Protein AF-A0A419G2I6-F1 (afdb_monomer)

Sequence (51 aa):
MSRVTNCNIEDCQHNQDKTCQADGIEVDARAADKAGSVENTCCRTYKRKRL

pLDDT: mean 82.66, std 7.46, range [59.66, 91.5]

Solvent-accessible surface area (backbone atoms only — not comparable to full-atom values): 3177 Å² total; per-residue (Å²): 111,56,76,42,86,73,38,83,54,83,57,30,63,41,43,54,94,41,27,30,51,41,80,61,84,42,73,43,42,79,42,97,89,39,65,89,42,80,92,31,45,41,75,57,61,73,45,71,56,82,130
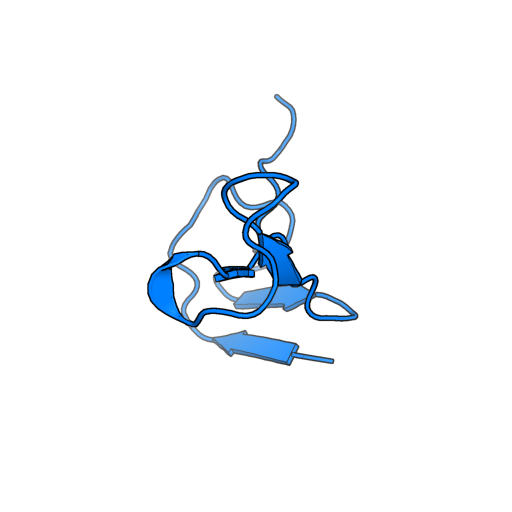
Structure (mmCIF, N/CA/C/O backbone):
data_AF-A0A419G2I6-F1
#
_entry.id   AF-A0A419G2I6-F1
#
loop_
_atom_site.group_PDB
_atom_site.id
_atom_site.type_symbol
_atom_site.label_atom_id
_atom_site.label_alt_id
_atom_site.label_comp_id
_atom_site.label_asym_id
_atom_site.label_entity_id
_atom_site.label_seq_id
_atom_site.pdbx_PDB_ins_code
_atom_site.Cartn_x
_atom_site.Cartn_y
_atom_site.Cartn_z
_atom_site.occupancy
_atom_site.B_iso_or_equiv
_atom_site.auth_seq_id
_atom_site.auth_comp_id
_atom_site.auth_asym_id
_atom_site.auth_atom_id
_atom_site.pdbx_PDB_model_num
ATOM 1 N N . MET A 1 1 ? -6.466 -12.455 -1.093 1.00 59.66 1 MET A N 1
ATOM 2 C CA . MET A 1 1 ? -6.468 -11.218 -0.288 1.00 59.66 1 MET A CA 1
ATOM 3 C C . MET A 1 1 ? -5.240 -11.205 0.597 1.00 59.66 1 MET A C 1
ATOM 5 O O . MET A 1 1 ? -4.996 -12.194 1.283 1.00 59.66 1 MET A O 1
ATOM 9 N N . SER A 1 2 ? -4.453 -10.134 0.539 1.00 69.81 2 SER A N 1
ATOM 10 C CA . SER A 1 2 ? -3.207 -9.996 1.304 1.00 69.81 2 SER A CA 1
ATOM 11 C C . SER A 1 2 ? -3.486 -9.263 2.619 1.00 69.81 2 SER A C 1
ATOM 13 O O . SER A 1 2 ? -4.211 -8.268 2.623 1.00 69.81 2 SER A O 1
ATOM 15 N N . ARG A 1 3 ? -2.940 -9.753 3.743 1.00 75.25 3 ARG A N 1
ATOM 16 C CA . ARG A 1 3 ? -3.221 -9.224 5.091 1.00 75.25 3 ARG A CA 1
ATOM 17 C C . ARG A 1 3 ? -1.941 -9.010 5.892 1.00 75.25 3 ARG A C 1
ATOM 19 O O . ARG A 1 3 ? -1.108 -9.909 5.960 1.00 75.25 3 ARG A O 1
ATOM 26 N N . VAL A 1 4 ? -1.834 -7.857 6.553 1.00 82.50 4 VAL A N 1
ATOM 27 C CA . VAL A 1 4 ? -0.768 -7.547 7.519 1.00 82.50 4 VAL A CA 1
ATOM 28 C C . VAL A 1 4 ? -1.387 -7.339 8.898 1.00 82.50 4 VAL A C 1
ATOM 30 O O . VAL A 1 4 ? -2.091 -6.357 9.125 1.00 82.50 4 VAL A O 1
ATOM 33 N N . THR A 1 5 ? -1.122 -8.261 9.818 1.00 79.62 5 THR A N 1
ATOM 34 C CA . THR A 1 5 ? -1.473 -8.156 11.242 1.00 79.62 5 THR A CA 1
ATOM 35 C C . THR A 1 5 ? -0.372 -7.369 11.960 1.00 79.62 5 THR A C 1
ATOM 37 O O . THR A 1 5 ? 0.773 -7.812 11.92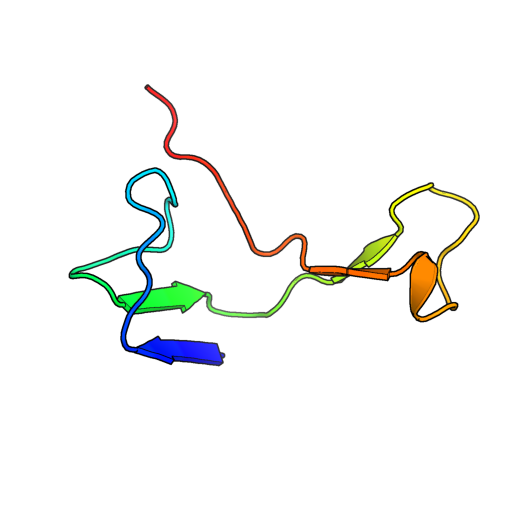4 1.00 79.62 5 THR A O 1
ATOM 40 N N . ASN A 1 6 ? -0.701 -6.227 12.581 1.00 86.62 6 ASN A N 1
ATOM 41 C CA . ASN A 1 6 ? 0.203 -5.200 13.157 1.00 86.62 6 ASN A CA 1
ATOM 42 C C . ASN A 1 6 ? 0.585 -4.046 12.212 1.00 86.62 6 ASN A C 1
ATOM 44 O O . ASN A 1 6 ? 1.734 -3.604 12.156 1.00 86.62 6 ASN A O 1
ATOM 48 N N . CYS A 1 7 ? -0.389 -3.519 11.477 1.00 87.12 7 CYS A N 1
ATOM 49 C CA . CYS A 1 7 ? -0.219 -2.300 10.700 1.00 87.12 7 CYS A CA 1
ATOM 50 C C . CYS A 1 7 ? -0.225 -1.060 11.611 1.00 87.12 7 CYS A C 1
ATOM 52 O O . CYS A 1 7 ? -1.271 -0.636 12.101 1.00 87.12 7 CYS A O 1
ATOM 54 N N . ASN A 1 8 ? 0.946 -0.448 11.801 1.00 89.75 8 ASN A N 1
ATOM 55 C CA . ASN A 1 8 ? 1.114 0.755 12.631 1.00 89.75 8 ASN A CA 1
ATOM 56 C C . ASN A 1 8 ? 0.899 2.071 11.861 1.00 89.75 8 ASN A C 1
ATOM 58 O O . ASN A 1 8 ? 1.164 3.149 12.381 1.00 89.75 8 ASN A O 1
ATOM 62 N N . ILE A 1 9 ? 0.445 1.998 10.608 1.00 89.69 9 ILE A N 1
ATOM 63 C CA . ILE A 1 9 ? 0.236 3.175 9.762 1.00 89.69 9 ILE A CA 1
ATOM 64 C C . ILE A 1 9 ? -1.189 3.684 9.986 1.00 89.69 9 ILE A C 1
ATOM 66 O O . ILE A 1 9 ? -2.137 3.234 9.339 1.00 89.69 9 ILE A O 1
ATOM 70 N N . GLU A 1 10 ? -1.361 4.577 10.958 1.00 88.50 10 GLU A N 1
ATOM 71 C CA . GLU A 1 10 ? -2.680 5.047 11.410 1.00 88.50 10 GLU A CA 1
ATOM 72 C C . GLU A 1 10 ? -3.463 5.801 10.325 1.00 88.50 10 GLU A C 1
ATOM 74 O O . GLU A 1 10 ? -4.698 5.746 10.284 1.00 88.50 10 GLU A O 1
ATOM 79 N N . ASP A 1 11 ? -2.758 6.456 9.402 1.00 91.12 11 ASP A N 1
ATOM 80 C CA . ASP A 1 11 ? -3.348 7.219 8.305 1.00 91.12 11 ASP A CA 1
ATOM 81 C C . ASP A 1 11 ? -3.616 6.385 7.040 1.00 91.12 11 ASP A C 1
ATOM 83 O O . ASP A 1 11 ? -4.032 6.933 6.022 1.00 91.12 11 ASP A O 1
ATOM 87 N N . CYS A 1 12 ? -3.436 5.063 7.084 1.00 89.81 12 CYS A N 1
ATOM 88 C CA . CYS A 1 12 ? -3.736 4.175 5.963 1.00 89.81 12 CYS A CA 1
ATOM 89 C C . CYS A 1 12 ? -5.239 3.852 5.892 1.00 89.81 12 CYS A C 1
ATOM 91 O O . CYS A 1 12 ? -5.825 3.391 6.869 1.00 89.81 12 CYS A O 1
ATOM 93 N N . GLN A 1 13 ? -5.869 4.024 4.725 1.00 91.50 13 GLN A N 1
ATOM 94 C CA . GLN A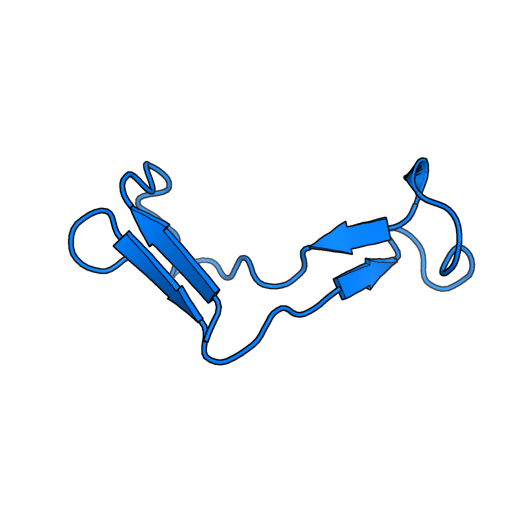 1 13 ? -7.280 3.674 4.484 1.00 91.50 13 GLN A CA 1
ATOM 95 C C . GLN A 1 13 ? -7.564 2.189 4.697 1.00 91.50 13 GLN A C 1
ATOM 97 O O . GLN A 1 13 ? -8.660 1.831 5.110 1.00 91.50 13 GLN A O 1
ATOM 102 N N . HIS A 1 14 ? -6.576 1.340 4.427 1.00 90.31 14 HIS A N 1
ATOM 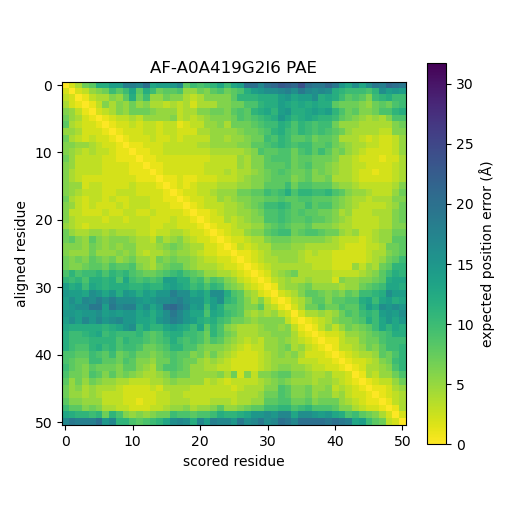103 C CA . HIS A 1 14 ? -6.692 -0.109 4.560 1.00 90.31 14 HIS A CA 1
ATOM 104 C C . HIS A 1 14 ? -6.503 -0.597 5.996 1.00 90.31 14 HIS A C 1
ATOM 106 O O . HIS A 1 14 ? -6.708 -1.778 6.256 1.00 90.31 14 HIS A O 1
ATOM 112 N N . ASN A 1 15 ? -6.082 0.279 6.915 1.00 90.62 15 ASN A N 1
ATOM 113 C CA . ASN A 1 15 ? -5.857 -0.083 8.306 1.00 90.62 15 ASN A CA 1
ATOM 114 C C . ASN A 1 15 ? -7.175 -0.063 9.088 1.00 90.62 15 ASN A C 1
ATOM 116 O O . ASN A 1 15 ? -7.660 1.006 9.468 1.00 90.62 15 ASN A O 1
ATOM 120 N N . GLN A 1 16 ? -7.721 -1.252 9.337 1.00 86.88 16 GLN A N 1
ATOM 121 C CA . GLN A 1 16 ? -8.832 -1.488 10.257 1.00 86.88 16 GLN A CA 1
ATOM 122 C C . GLN A 1 16 ? -8.296 -2.249 11.469 1.00 86.88 16 GLN A C 1
ATOM 124 O O . GLN A 1 16 ? -7.684 -3.302 11.315 1.00 86.88 16 GLN A O 1
ATOM 129 N N . ASP A 1 17 ? -8.467 -1.694 12.669 1.00 88.06 17 ASP A N 1
ATOM 130 C CA . ASP A 1 17 ? -8.049 -2.321 13.931 1.00 88.06 17 ASP A CA 1
ATOM 131 C C . ASP A 1 17 ? -6.595 -2.828 13.938 1.00 88.06 17 ASP A C 1
ATOM 133 O O . ASP A 1 17 ? -6.300 -3.958 14.329 1.00 88.06 17 ASP A O 1
ATOM 137 N N . LYS A 1 18 ? -5.658 -1.988 13.474 1.00 88.00 18 LYS A N 1
ATOM 138 C CA . LYS A 1 18 ? -4.223 -2.325 13.349 1.00 88.00 18 LYS A CA 1
ATOM 139 C C . LYS A 1 18 ? -3.956 -3.506 12.409 1.00 88.00 18 LYS A C 1
ATOM 141 O O . LYS A 1 18 ? -2.914 -4.162 12.490 1.00 88.00 18 LYS A O 1
ATOM 146 N N . THR A 1 19 ? -4.875 -3.764 11.488 1.00 87.12 19 THR A N 1
ATOM 147 C CA . THR A 1 19 ? -4.769 -4.793 10.462 1.00 87.12 19 THR A CA 1
ATOM 148 C C . THR A 1 19 ? -4.970 -4.142 9.102 1.00 87.12 19 THR A C 1
ATOM 150 O O . THR A 1 19 ? -6.050 -3.656 8.780 1.00 87.12 19 THR A O 1
ATOM 153 N N . CYS A 1 20 ? -3.912 -4.113 8.290 1.00 88.81 20 CYS A N 1
ATOM 154 C CA . CYS A 1 20 ? -4.011 -3.598 6.928 1.00 88.81 20 CYS A CA 1
ATOM 155 C C . CYS A 1 20 ? -4.520 -4.703 6.003 1.00 88.81 20 CYS A C 1
ATOM 157 O O . CYS A 1 20 ? -3.867 -5.743 5.858 1.00 88.81 20 CYS A O 1
ATOM 159 N N . GLN A 1 21 ? -5.678 -4.468 5.387 1.00 88.62 21 GLN A N 1
ATOM 160 C CA . GLN A 1 21 ? -6.307 -5.395 4.453 1.00 88.62 21 GLN A CA 1
ATOM 161 C C . GLN A 1 21 ? -6.626 -4.704 3.125 1.00 88.62 21 GLN A C 1
ATOM 163 O O . GLN A 1 21 ? -7.272 -3.657 3.078 1.00 88.62 21 GLN A O 1
ATOM 168 N N . ALA A 1 22 ? -6.177 -5.329 2.039 1.00 87.12 22 ALA A N 1
ATOM 169 C CA . ALA A 1 22 ? -6.492 -4.926 0.679 1.00 87.12 22 ALA A CA 1
ATOM 170 C C . ALA A 1 22 ? -6.890 -6.157 -0.142 1.00 87.12 22 ALA A C 1
ATOM 172 O O . ALA A 1 22 ? -6.341 -7.252 0.041 1.00 87.12 22 ALA A O 1
ATOM 173 N N . ASP A 1 23 ? -7.849 -5.972 -1.048 1.00 86.62 23 ASP A N 1
ATOM 174 C CA . ASP A 1 23 ? -8.366 -7.054 -1.891 1.00 86.62 23 ASP A CA 1
ATOM 175 C C . ASP A 1 23 ? -7.262 -7.644 -2.781 1.00 86.62 23 ASP A C 1
ATOM 177 O O . ASP A 1 23 ? -7.174 -8.866 -2.949 1.00 86.62 23 ASP A O 1
ATOM 181 N N . GLY A 1 24 ? -6.352 -6.784 -3.249 1.00 86.12 24 GLY A N 1
ATOM 182 C CA . GLY A 1 24 ? -5.164 -7.140 -4.014 1.00 86.12 24 GLY A CA 1
ATOM 183 C C . GLY A 1 24 ? -3.954 -6.285 -3.644 1.00 86.12 24 GLY A C 1
ATOM 184 O O . GLY A 1 24 ? -4.070 -5.277 -2.947 1.00 86.12 24 GLY A O 1
ATOM 185 N N . ILE A 1 25 ? -2.784 -6.716 -4.117 1.00 83.88 25 ILE A N 1
ATOM 186 C CA . ILE A 1 25 ? -1.569 -5.904 -4.076 1.00 83.88 25 ILE A CA 1
ATOM 187 C C . ILE A 1 25 ? -1.418 -5.167 -5.403 1.00 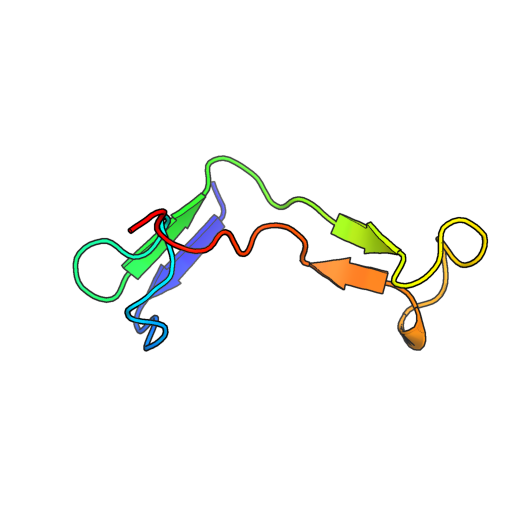83.88 25 ILE A C 1
ATOM 189 O O . ILE A 1 25 ? -1.339 -5.777 -6.465 1.00 83.88 25 ILE A O 1
ATOM 193 N N . GLU A 1 26 ? -1.364 -3.846 -5.333 1.00 85.56 26 GLU A N 1
ATOM 194 C CA . GLU A 1 26 ? -0.922 -3.016 -6.445 1.00 85.56 26 GLU A CA 1
ATOM 195 C C . GLU A 1 26 ? 0.582 -2.792 -6.339 1.00 85.56 26 GLU A C 1
ATOM 197 O O . GLU A 1 26 ? 1.095 -2.367 -5.294 1.00 85.56 26 GLU A O 1
ATOM 202 N N . VAL A 1 27 ? 1.271 -3.083 -7.436 1.00 84.38 27 VAL A N 1
ATOM 203 C CA . VAL A 1 27 ? 2.709 -2.909 -7.611 1.00 84.38 27 VAL A CA 1
ATOM 204 C C . VAL A 1 27 ? 2.905 -1.942 -8.766 1.00 84.38 27 VAL A C 1
ATOM 206 O O . VAL A 1 27 ? 2.256 -2.077 -9.799 1.00 84.38 27 VAL A O 1
ATOM 209 N N . ASP A 1 28 ? 3.783 -0.967 -8.582 1.00 85.06 28 ASP A N 1
ATOM 210 C CA . ASP A 1 28 ? 4.079 0.044 -9.589 1.00 85.06 28 ASP A CA 1
ATOM 211 C C . ASP A 1 28 ? 5.576 0.355 -9.609 1.00 85.06 28 ASP A C 1
ATOM 213 O O . ASP A 1 28 ? 6.338 -0.112 -8.759 1.00 85.06 28 ASP A O 1
ATOM 217 N N . ALA A 1 29 ? 6.012 1.139 -10.583 1.00 84.69 29 ALA A N 1
ATOM 218 C CA . ALA A 1 29 ? 7.360 1.657 -10.647 1.00 84.69 29 ALA A CA 1
ATOM 219 C C . ALA A 1 29 ? 7.453 3.037 -9.979 1.00 84.69 29 ALA A C 1
ATOM 221 O O . ALA A 1 29 ? 6.571 3.885 -10.104 1.00 84.69 29 ALA A O 1
ATOM 222 N N . ARG A 1 30 ? 8.574 3.305 -9.304 1.00 79.62 30 ARG A N 1
ATOM 223 C CA . ARG A 1 30 ? 8.906 4.634 -8.761 1.00 79.62 30 ARG A CA 1
ATOM 224 C C . ARG A 1 30 ? 9.009 5.700 -9.857 1.00 79.62 30 ARG A C 1
ATOM 226 O O . ARG A 1 30 ? 8.769 6.871 -9.583 1.00 79.62 30 ARG A O 1
ATOM 233 N N . ALA A 1 31 ? 9.381 5.295 -11.069 1.00 77.94 31 ALA A N 1
ATOM 234 C CA . ALA A 1 31 ? 9.425 6.121 -12.269 1.00 77.94 31 ALA A CA 1
ATOM 235 C C . ALA A 1 31 ? 8.793 5.341 -13.430 1.00 77.94 31 ALA A C 1
ATOM 237 O O . ALA A 1 31 ? 9.016 4.135 -13.540 1.00 77.94 31 ALA A O 1
ATOM 238 N N . ALA A 1 32 ? 8.008 6.024 -14.270 1.00 70.31 32 ALA A N 1
ATOM 239 C CA . ALA A 1 32 ? 7.138 5.423 -15.292 1.00 70.31 32 ALA A CA 1
ATOM 240 C C . ALA A 1 32 ? 7.865 4.497 -16.291 1.00 70.31 32 ALA A C 1
ATOM 242 O O . ALA A 1 32 ? 7.265 3.608 -16.883 1.00 70.31 32 ALA A O 1
ATOM 243 N 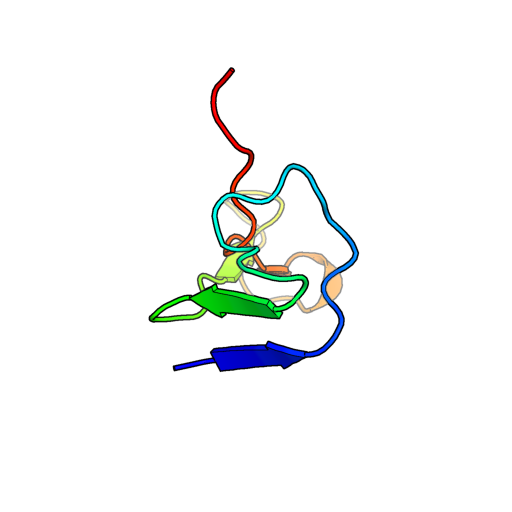N . ASP A 1 33 ? 9.164 4.697 -16.452 1.00 72.81 33 ASP A N 1
ATOM 244 C CA . ASP A 1 33 ? 10.073 4.059 -17.398 1.00 72.81 33 ASP A CA 1
ATOM 245 C C . ASP A 1 33 ? 11.004 3.017 -16.749 1.00 72.81 33 ASP A C 1
ATOM 247 O O . ASP A 1 33 ? 11.841 2.423 -17.424 1.00 72.81 33 ASP A O 1
ATOM 251 N N . L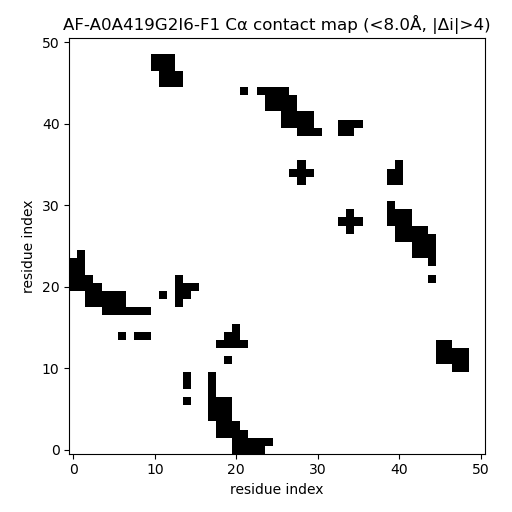YS A 1 34 ? 10.863 2.764 -15.439 1.00 68.38 34 LYS A N 1
ATOM 252 C CA . LYS A 1 34 ? 11.740 1.857 -14.676 1.00 68.38 34 LYS A CA 1
ATOM 253 C C . LYS A 1 34 ? 11.029 0.636 -14.091 1.00 68.38 34 LYS A C 1
ATOM 255 O O . LYS A 1 34 ? 11.540 0.006 -13.162 1.00 68.38 34 LYS A O 1
ATOM 260 N N . ALA A 1 35 ? 9.861 0.286 -14.623 1.00 67.62 35 ALA A N 1
ATOM 261 C CA . ALA A 1 35 ? 9.186 -0.956 -14.265 1.00 67.62 35 ALA A CA 1
ATOM 262 C C . ALA A 1 35 ? 10.062 -2.163 -14.649 1.00 67.62 35 ALA A C 1
ATOM 264 O O . ALA A 1 35 ? 10.531 -2.255 -15.780 1.00 67.62 35 ALA A O 1
ATOM 265 N N . GLY A 1 36 ? 10.295 -3.084 -13.706 1.00 70.50 36 GLY A N 1
ATOM 266 C CA . GLY A 1 36 ? 11.016 -4.339 -13.966 1.00 70.50 36 GLY A CA 1
ATOM 267 C C . GLY A 1 36 ? 12.330 -4.538 -13.206 1.00 70.50 36 GLY A C 1
ATOM 268 O O . GLY A 1 36 ? 12.891 -5.628 -13.278 1.00 70.50 36 GLY A O 1
ATOM 269 N N . SER A 1 37 ? 12.812 -3.553 -12.437 1.00 78.50 37 SER A N 1
ATOM 270 C CA . SER A 1 37 ? 13.905 -3.772 -11.475 1.00 78.50 37 SER A CA 1
ATOM 271 C C . SER A 1 37 ? 13.407 -3.718 -10.031 1.00 78.50 37 SER A C 1
ATOM 273 O O . SER A 1 37 ? 12.511 -2.940 -9.699 1.00 78.50 37 SER A O 1
ATOM 275 N N . VAL A 1 38 ? 14.008 -4.527 -9.153 1.00 79.50 38 VAL A N 1
ATOM 276 C CA . VAL A 1 38 ? 13.643 -4.599 -7.724 1.00 79.50 38 VAL A CA 1
ATOM 277 C C . VAL A 1 38 ? 13.757 -3.227 -7.050 1.00 79.50 38 VAL A C 1
ATOM 279 O O . VAL A 1 38 ? 12.889 -2.839 -6.278 1.00 79.50 38 VAL A O 1
ATOM 282 N N . GLU A 1 39 ? 14.789 -2.459 -7.396 1.00 82.25 39 GLU A N 1
ATOM 283 C CA . GLU A 1 39 ? 15.071 -1.137 -6.819 1.00 82.25 39 GLU A CA 1
ATOM 284 C C . GLU A 1 39 ? 14.049 -0.067 -7.221 1.00 82.25 39 GLU A C 1
ATOM 286 O O . GLU A 1 39 ? 13.804 0.890 -6.480 1.00 82.25 39 GLU A O 1
ATOM 291 N N . ASN A 1 40 ? 13.448 -0.227 -8.401 1.00 81.94 40 ASN A N 1
ATOM 292 C CA . ASN A 1 40 ? 12.499 0.727 -8.960 1.00 81.94 40 ASN A CA 1
ATOM 293 C C . ASN A 1 40 ? 11.048 0.275 -8.815 1.00 81.94 40 ASN A C 1
ATOM 295 O O . ASN A 1 40 ? 10.160 1.036 -9.179 1.00 81.94 40 ASN A O 1
ATOM 299 N N . THR A 1 41 ? 10.793 -0.908 -8.261 1.00 82.62 41 THR A N 1
ATOM 300 C CA . THR A 1 41 ? 9.445 -1.432 -8.030 1.00 82.62 41 THR A CA 1
ATOM 301 C C . THR A 1 41 ? 8.990 -1.093 -6.606 1.00 82.62 41 THR A C 1
ATOM 303 O O . THR A 1 41 ? 9.742 -1.257 -5.646 1.00 82.62 41 THR A O 1
ATOM 306 N N . CYS A 1 42 ? 7.767 -0.594 -6.436 1.00 83.12 42 CYS A N 1
ATOM 307 C CA . CYS A 1 42 ? 7.184 -0.251 -5.142 1.00 83.12 42 CYS A CA 1
ATOM 308 C C . CYS A 1 42 ? 5.744 -0.764 -5.001 1.00 83.12 42 CYS A C 1
ATOM 310 O O . CYS A 1 42 ? 4.984 -0.851 -5.963 1.00 83.12 42 CYS A O 1
ATOM 312 N N . CYS A 1 43 ? 5.349 -1.093 -3.770 1.00 81.44 43 CYS A N 1
ATOM 313 C CA . CYS A 1 43 ? 3.963 -1.436 -3.462 1.00 81.44 43 CYS A CA 1
ATOM 314 C C . CYS A 1 43 ? 3.122 -0.154 -3.410 1.00 81.44 43 CYS A C 1
ATOM 316 O O . CYS A 1 43 ? 3.261 0.644 -2.482 1.00 81.44 43 CYS A O 1
ATOM 318 N N . ARG A 1 44 ? 2.217 0.023 -4.377 1.00 82.62 44 ARG A N 1
ATOM 319 C CA . ARG A 1 44 ? 1.273 1.152 -4.448 1.00 82.62 44 ARG A CA 1
ATOM 320 C C . ARG A 1 44 ? -0.024 0.916 -3.674 1.00 82.62 44 ARG A C 1
ATOM 322 O O . ARG A 1 44 ? -0.867 1.796 -3.592 1.00 82.62 44 ARG A O 1
ATOM 329 N N . THR A 1 45 ? -0.143 -0.251 -3.042 1.00 86.94 45 THR A N 1
ATOM 330 C CA . THR A 1 45 ? -1.308 -0.647 -2.230 1.00 86.94 45 THR A CA 1
ATOM 331 C C . THR A 1 45 ? -1.538 0.283 -1.026 1.00 86.94 45 THR A C 1
ATOM 333 O O . THR A 1 45 ? -2.617 0.298 -0.442 1.00 86.94 45 THR A O 1
ATOM 336 N N . TYR A 1 46 ? -0.533 1.067 -0.615 1.00 86.38 46 TYR A N 1
ATOM 337 C CA . TYR A 1 46 ? -0.717 2.070 0.431 1.00 86.38 46 TYR A CA 1
ATOM 338 C C . TYR A 1 46 ? -1.580 3.234 -0.067 1.00 86.38 46 TYR A C 1
ATOM 340 O O . TYR A 1 46 ? -1.254 3.901 -1.049 1.00 86.38 46 TYR A O 1
ATOM 348 N N . LYS A 1 47 ? -2.643 3.535 0.682 1.00 88.12 47 LYS A N 1
ATOM 349 C CA . LYS A 1 47 ? -3.545 4.650 0.404 1.00 88.12 47 LYS A CA 1
ATOM 350 C C . LYS A 1 47 ? -3.801 5.447 1.671 1.00 88.12 47 LYS A C 1
ATOM 352 O O . LYS A 1 47 ? -4.239 4.889 2.672 1.00 88.12 47 LYS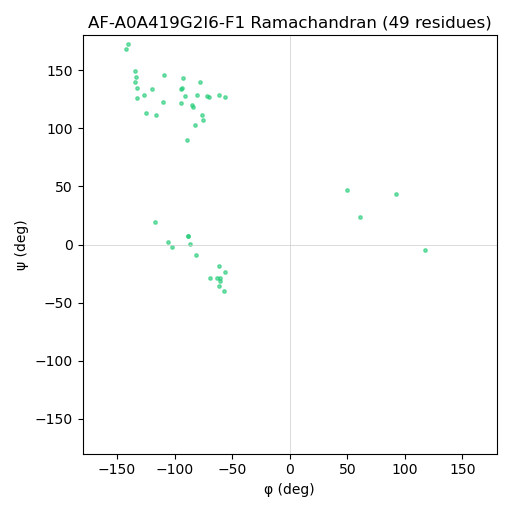 A O 1
ATOM 357 N N . ARG A 1 48 ? -3.568 6.757 1.623 1.00 88.69 48 ARG A N 1
ATOM 358 C CA . ARG A 1 48 ? -3.782 7.658 2.763 1.00 88.69 48 ARG A CA 1
ATOM 359 C C . ARG A 1 48 ? -5.265 7.991 2.954 1.00 88.69 48 ARG A C 1
ATOM 361 O O . ARG A 1 48 ? -5.977 8.216 1.971 1.00 88.69 48 ARG A O 1
ATOM 368 N N . LYS A 1 49 ? -5.753 8.040 4.196 1.00 88.56 49 LYS A N 1
ATOM 369 C CA . LYS A 1 49 ? -7.092 8.542 4.552 1.00 88.56 49 LYS A CA 1
ATOM 370 C C . LYS A 1 49 ? -7.225 9.971 4.020 1.00 88.56 49 LYS A C 1
ATOM 372 O O . LYS A 1 49 ? -6.335 10.792 4.231 1.00 88.56 49 LYS A O 1
ATOM 377 N N . ARG A 1 50 ? -8.288 10.248 3.256 1.00 80.50 50 ARG A N 1
ATOM 378 C CA . ARG A 1 50 ? -8.626 11.638 2.927 1.00 80.50 50 ARG A CA 1
ATOM 379 C C . ARG A 1 50 ? -9.164 12.267 4.213 1.00 80.50 50 ARG A C 1
ATOM 381 O O . ARG A 1 50 ? -10.002 11.639 4.855 1.00 80.50 50 ARG A O 1
ATOM 388 N N . LEU A 1 51 ? -8.591 13.413 4.590 1.00 64.69 51 LEU A N 1
ATOM 389 C CA . LEU A 1 51 ? -9.090 14.262 5.675 1.00 64.69 51 LEU A CA 1
ATOM 390 C C . LEU A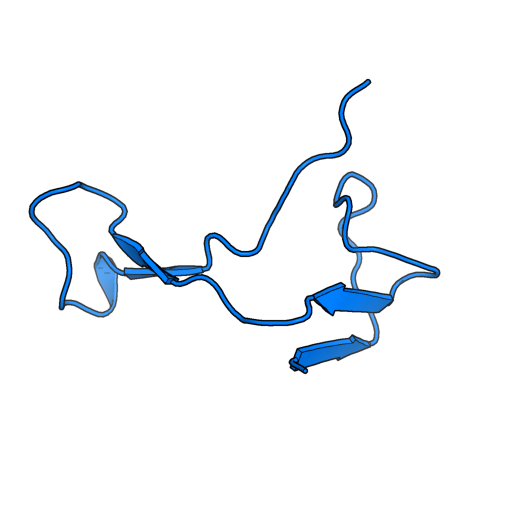 1 51 ? -10.527 14.701 5.384 1.00 64.69 51 LEU A C 1
ATOM 392 O O . LEU A 1 51 ? -10.825 14.915 4.184 1.00 64.69 51 LEU A O 1
#

Foldseek 3Di:
DDKDQQQPPPQFPQQDPRMRDDPDWDKDFCDNPPPPDPVGIDTPSTDGHDD

Secondary structure (DSSP, 8-state):
-EEEET---TTBTTEETTEEEESS--EEESSTT-TTSGGGEEETT--BPP-

Mean predicted aligned error: 6.45 Å

Radius of gyration: 12.51 Å; Cα contacts (8 Å, |Δi|>4): 85; chains: 1; bounding box: 24×26×31 Å